Protein AF-A0A529HLK2-F1 (afdb_monomer_lite)

Foldseek 3Di:
DVQLVVLVVVCVVVVQDLVSLQSNLVVCVVVVVLVSSLVSLVSSCVSPVLPLSSLLSNLSSDQADDCDPSLVSLVVSLVVDDQLDPSVLSSLCSNLSNCVSVVVNVSNVVSPVSSVVSVVVVDPDD

Sequence (126 aa):
DEAIALFRESLSIRPKDAELLYGLGVALMEKGKLAEAADLARQAVAIAPAMAKAWLLLTQVKRQTERDAELAGMEAEHAKAPQDSLARMQLSFGLGKANDDLKDYGRAFDYFAEGNAIRRKGIDYD

pLDDT: mean 95.85, std 8.35, range [45.03, 98.88]

Radius of gyration: 15.04 Å; chains: 1; bounding box: 44×34×31 Å

Secondary structure (DSSP, 8-state):
-HHHHHHHHHHHH-TT-HHHHHHHHHHHHHTT-HHHHHHHHHHHHHH-TT-HHHHHHHHHHS---S--HHHHHHHHHHHHS-TTSHHHHHHHHHHHHHHHHTT-HHHHHHHHHHHHHHHHHTS---

Structure (mmCIF, N/CA/C/O backbone):
data_AF-A0A529HLK2-F1
#
_entry.id   AF-A0A529HLK2-F1
#
loop_
_atom_site.group_PDB
_atom_site.id
_atom_site.type_symbol
_atom_site.label_atom_id
_atom_site.label_alt_id
_atom_site.label_comp_id
_atom_site.label_asym_id
_atom_site.label_entity_id
_atom_site.label_seq_id
_atom_site.pdbx_PDB_ins_code
_atom_site.Cartn_x
_atom_site.Cartn_y
_atom_site.Cartn_z
_atom_site.occupancy
_atom_site.B_iso_or_equiv
_atom_site.auth_seq_id
_atom_site.auth_comp_id
_atom_site.auth_asym_id
_atom_site.auth_atom_id
_atom_site.pdbx_PDB_model_num
ATOM 1 N N . ASP A 1 1 ? -7.469 15.813 16.125 1.00 76.62 1 ASP A N 1
ATOM 2 C CA . ASP A 1 1 ? -6.656 16.063 14.921 1.00 76.62 1 ASP A CA 1
ATOM 3 C C . ASP A 1 1 ? -7.478 16.743 13.857 1.00 76.62 1 ASP A C 1
ATOM 5 O O . ASP A 1 1 ? -8.384 16.130 13.305 1.00 76.62 1 ASP A O 1
ATOM 9 N N . GLU A 1 2 ? -7.163 18.005 13.600 1.00 88.81 2 GLU A N 1
ATOM 10 C CA . GLU A 1 2 ? -7.828 18.852 12.607 1.00 88.81 2 GLU A CA 1
ATOM 11 C C . GLU A 1 2 ? -7.701 18.288 11.181 1.00 88.81 2 GLU A C 1
ATOM 13 O O . GLU A 1 2 ? -8.688 18.233 10.454 1.00 88.81 2 GLU A O 1
ATOM 18 N N . ALA A 1 3 ? -6.541 17.720 10.822 1.00 90.25 3 ALA A N 1
ATOM 19 C CA . ALA A 1 3 ? -6.324 17.082 9.520 1.00 90.25 3 ALA A CA 1
ATOM 20 C C . ALA A 1 3 ? -7.291 15.912 9.250 1.00 90.25 3 ALA A C 1
ATOM 22 O O . ALA A 1 3 ? -7.881 15.823 8.176 1.00 90.25 3 ALA A O 1
ATOM 23 N N . ILE A 1 4 ? -7.510 15.037 10.239 1.00 94.88 4 ILE A N 1
ATOM 24 C CA . ILE A 1 4 ? -8.449 13.907 10.120 1.00 94.88 4 ILE A CA 1
ATOM 25 C C . ILE A 1 4 ? -9.881 14.412 9.901 1.00 94.88 4 ILE A C 1
ATOM 27 O O . ILE A 1 4 ? -10.619 13.827 9.108 1.00 94.88 4 ILE A O 1
ATOM 31 N N . ALA A 1 5 ? -10.281 15.487 10.590 1.00 95.75 5 ALA A N 1
ATOM 32 C CA . ALA A 1 5 ? -11.605 16.081 10.424 1.00 95.75 5 ALA A CA 1
ATOM 33 C C . ALA A 1 5 ? -11.786 16.659 9.010 1.00 95.75 5 ALA A C 1
ATOM 35 O O . ALA A 1 5 ? -12.761 16.316 8.343 1.00 95.75 5 ALA A O 1
ATOM 36 N N . LEU A 1 6 ? -10.806 17.426 8.520 1.00 95.94 6 LEU A N 1
ATOM 37 C CA . LEU A 1 6 ? -10.818 18.009 7.174 1.00 95.94 6 LEU A CA 1
ATOM 38 C C . LEU A 1 6 ? -10.851 16.946 6.070 1.00 95.94 6 LEU A C 1
ATOM 40 O O . LEU A 1 6 ? -11.598 17.081 5.098 1.00 95.94 6 LEU A O 1
ATOM 44 N N . PHE A 1 7 ? -10.086 15.859 6.215 1.00 96.88 7 PHE A N 1
ATOM 45 C CA . PHE A 1 7 ? -10.141 14.754 5.259 1.00 96.88 7 PHE A CA 1
ATOM 46 C C . PHE A 1 7 ? -11.507 14.064 5.255 1.00 96.88 7 PHE A C 1
ATOM 48 O O . PHE A 1 7 ? -12.031 13.768 4.183 1.00 96.88 7 PHE A O 1
ATOM 55 N N . ARG A 1 8 ? -12.109 13.826 6.428 1.00 96.75 8 ARG A N 1
ATOM 56 C CA . ARG A 1 8 ? -13.446 13.218 6.533 1.00 96.75 8 ARG A CA 1
ATOM 57 C C . ARG A 1 8 ? -14.532 14.106 5.929 1.00 96.75 8 ARG A C 1
ATOM 59 O O . ARG A 1 8 ? -15.387 13.597 5.210 1.00 96.75 8 ARG A O 1
ATOM 66 N N . GLU A 1 9 ? -14.474 15.413 6.162 1.00 97.00 9 GLU A N 1
ATOM 67 C CA . GLU A 1 9 ? -15.374 16.379 5.523 1.00 97.00 9 GLU A CA 1
ATOM 68 C C . GLU A 1 9 ? -15.194 16.363 4.001 1.00 97.00 9 GLU A C 1
ATOM 70 O O . GLU A 1 9 ? -16.156 16.191 3.256 1.00 97.00 9 GLU A O 1
ATOM 75 N N . SER A 1 10 ? -13.952 16.420 3.526 1.00 96.25 10 SER A N 1
ATOM 76 C CA . SER A 1 10 ? -13.651 16.368 2.094 1.00 96.25 10 SER A CA 1
ATOM 77 C C . SER A 1 10 ? -14.137 15.068 1.440 1.00 96.25 10 SER A C 1
ATOM 79 O O . SER A 1 10 ? -14.662 15.096 0.326 1.00 96.25 10 SER A O 1
ATOM 81 N N . LEU A 1 11 ? -14.015 13.930 2.132 1.00 96.81 11 LEU A N 1
ATOM 82 C CA . LEU A 1 11 ? -14.519 12.630 1.677 1.00 96.81 11 LEU A CA 1
ATOM 83 C C . LEU A 1 11 ? -16.047 12.544 1.705 1.00 96.81 11 LEU A C 1
ATOM 85 O O . LEU A 1 11 ? -16.619 11.826 0.893 1.00 96.81 11 LEU A O 1
ATOM 89 N N . SER A 1 12 ? -16.726 13.295 2.576 1.00 96.69 12 SER A N 1
ATOM 90 C CA . SER A 1 12 ? -18.193 13.382 2.543 1.00 96.69 12 SER A CA 1
ATOM 91 C C . SER A 1 12 ? -18.701 14.023 1.245 1.00 96.69 12 SER A C 1
ATOM 93 O O . SER A 1 12 ? -19.772 13.672 0.756 1.00 96.69 12 SER A O 1
ATOM 95 N N . ILE A 1 13 ? -17.889 14.903 0.647 1.00 97.44 13 ILE A N 1
ATOM 96 C CA . ILE A 1 13 ? -18.162 15.556 -0.637 1.00 97.44 13 ILE A CA 1
ATOM 97 C C . ILE A 1 13 ? -17.663 14.684 -1.801 1.00 97.44 13 ILE A C 1
ATOM 99 O O . ILE A 1 13 ? -18.335 14.561 -2.825 1.00 97.44 13 ILE A O 1
ATOM 103 N N . ARG A 1 14 ? -16.481 14.066 -1.662 1.00 96.00 14 ARG A N 1
ATOM 104 C CA . ARG A 1 14 ? -15.829 13.248 -2.701 1.00 96.00 14 ARG A CA 1
ATOM 105 C C . ARG A 1 14 ? -15.443 11.865 -2.160 1.00 96.00 14 ARG A C 1
ATOM 107 O O . ARG A 1 14 ? -14.262 11.597 -1.949 1.00 96.00 14 ARG A O 1
ATOM 114 N N . PRO A 1 15 ? -16.411 10.949 -1.982 1.00 94.44 15 PRO A N 1
ATOM 115 C CA . PRO A 1 15 ? -16.194 9.687 -1.263 1.00 94.44 15 PRO A CA 1
ATOM 116 C C . PRO A 1 15 ? -15.294 8.682 -1.988 1.00 94.44 15 PRO A C 1
ATOM 118 O O . PRO A 1 15 ? -14.854 7.709 -1.388 1.00 94.44 15 PRO A O 1
ATOM 121 N N . LYS A 1 16 ? -15.026 8.894 -3.280 1.00 96.56 16 LYS A N 1
ATOM 122 C CA . LYS A 1 16 ? -14.183 8.022 -4.112 1.00 96.56 16 LYS A CA 1
ATOM 123 C C . LYS A 1 16 ? -12.904 8.716 -4.579 1.00 96.56 16 LYS A C 1
ATOM 125 O O . LYS A 1 16 ? -12.386 8.404 -5.645 1.00 96.56 16 LYS A O 1
ATOM 130 N N . ASP A 1 17 ? -12.419 9.688 -3.819 1.00 98.31 17 ASP A N 1
ATOM 131 C CA . ASP A 1 17 ? -11.134 10.312 -4.102 1.00 98.31 17 ASP A CA 1
ATOM 132 C C . ASP A 1 17 ? -10.002 9.516 -3.436 1.00 98.31 17 ASP A C 1
ATOM 134 O O . ASP A 1 17 ? -9.859 9.515 -2.213 1.00 98.31 17 ASP A O 1
ATOM 138 N N . ALA A 1 18 ? -9.195 8.836 -4.252 1.00 98.19 18 ALA A N 1
ATOM 139 C CA . ALA A 1 18 ? -8.091 8.008 -3.775 1.00 98.19 18 ALA A CA 1
ATOM 140 C C . ALA A 1 18 ? -7.001 8.810 -3.038 1.00 98.19 18 ALA A C 1
ATOM 142 O O . ALA A 1 18 ? -6.410 8.294 -2.090 1.00 98.19 18 ALA A O 1
ATOM 143 N N . GLU A 1 19 ? -6.760 10.071 -3.411 1.00 98.12 19 GLU A N 1
ATOM 144 C CA . GLU A 1 19 ? -5.795 10.948 -2.737 1.00 98.12 19 GLU A CA 1
ATOM 145 C C . GLU A 1 19 ? -6.284 11.359 -1.349 1.00 98.12 19 GLU A C 1
ATOM 147 O O . GLU A 1 19 ? -5.511 11.326 -0.390 1.00 98.12 19 GLU A O 1
ATOM 152 N N . LEU A 1 20 ? -7.575 11.668 -1.205 1.00 98.19 20 LEU A N 1
ATOM 153 C CA . LEU A 1 20 ? -8.160 11.943 0.110 1.00 98.19 20 LEU A CA 1
ATOM 154 C C . LEU A 1 20 ? -8.185 10.698 1.004 1.00 98.19 20 LEU A C 1
ATOM 156 O O . LEU A 1 20 ? -7.885 10.798 2.195 1.00 98.19 20 LEU A O 1
ATOM 160 N N . LEU A 1 21 ? -8.521 9.531 0.445 1.00 98.69 21 LEU A N 1
ATOM 161 C CA . LEU A 1 21 ? -8.494 8.257 1.170 1.00 98.69 21 LEU A CA 1
ATOM 162 C C . LEU A 1 21 ? -7.076 7.931 1.654 1.00 98.69 21 LEU A C 1
ATOM 164 O O . LEU A 1 21 ? -6.887 7.603 2.824 1.00 98.69 21 LEU A O 1
ATOM 168 N N . TYR A 1 22 ? -6.076 8.086 0.783 1.00 98.62 22 TYR A N 1
ATOM 169 C CA . TYR A 1 22 ? -4.666 7.936 1.137 1.00 98.62 22 TYR A CA 1
ATOM 170 C C . TYR A 1 22 ? -4.242 8.933 2.223 1.00 98.62 22 TYR A C 1
ATOM 172 O O . TYR A 1 22 ? -3.662 8.522 3.225 1.00 98.62 22 TYR A O 1
ATOM 180 N N . GLY A 1 23 ? -4.565 10.221 2.067 1.00 98.25 23 GLY A N 1
ATOM 181 C CA . GLY A 1 23 ? -4.217 11.264 3.036 1.00 98.25 23 GLY A CA 1
ATOM 182 C C . GLY A 1 23 ? -4.809 11.004 4.423 1.00 98.25 23 GLY A C 1
ATOM 183 O O . GLY A 1 23 ? -4.099 11.087 5.427 1.00 98.25 23 GLY A O 1
ATOM 184 N N . LEU A 1 24 ? -6.080 10.595 4.485 1.00 98.44 24 LEU A N 1
ATOM 185 C CA . LEU A 1 24 ? -6.710 10.178 5.736 1.00 98.44 24 LEU A CA 1
ATOM 186 C C . LEU A 1 24 ? -6.053 8.917 6.314 1.00 98.44 24 LEU A C 1
ATOM 188 O O . LEU A 1 24 ? -5.839 8.843 7.523 1.00 98.44 24 LEU A O 1
ATOM 192 N N . GLY A 1 25 ? -5.718 7.941 5.466 1.00 98.50 25 GLY A N 1
ATOM 193 C CA . GLY A 1 25 ? -5.026 6.719 5.868 1.00 98.50 25 GLY A CA 1
ATOM 194 C C . GLY A 1 25 ? -3.666 7.002 6.508 1.00 98.50 25 GLY A C 1
ATOM 195 O O . GLY A 1 25 ? -3.380 6.476 7.582 1.00 98.50 25 GLY A O 1
ATOM 196 N N . VAL A 1 26 ? -2.866 7.894 5.915 1.00 98.50 26 VAL A N 1
ATOM 197 C CA . VAL A 1 26 ? -1.591 8.359 6.489 1.00 98.50 26 VAL A CA 1
ATOM 198 C C . VAL A 1 26 ? -1.819 9.019 7.849 1.00 98.50 26 VAL A C 1
ATOM 200 O O . VAL A 1 26 ? -1.196 8.624 8.833 1.00 98.50 26 VAL A O 1
ATOM 203 N N . ALA A 1 27 ? -2.766 9.956 7.942 1.00 98.12 27 ALA A N 1
ATOM 204 C CA . ALA A 1 27 ? -3.058 10.642 9.201 1.00 98.12 27 ALA A CA 1
ATOM 205 C C . ALA A 1 27 ? -3.519 9.673 10.308 1.00 98.12 27 ALA A C 1
ATOM 207 O O . ALA A 1 27 ? -3.203 9.861 11.481 1.00 98.12 27 ALA A O 1
ATOM 208 N N . LEU A 1 28 ? -4.257 8.615 9.961 1.00 98.31 28 LEU A N 1
ATOM 209 C CA . LEU A 1 28 ? -4.685 7.585 10.912 1.00 98.31 28 LEU A CA 1
ATOM 210 C C . LEU A 1 28 ? -3.546 6.639 11.305 1.00 98.31 28 LEU A C 1
ATOM 212 O O . LEU A 1 28 ? -3.455 6.269 12.478 1.00 98.31 28 LEU A O 1
ATOM 216 N N . MET A 1 29 ? -2.654 6.298 10.372 1.00 98.25 29 MET A N 1
ATOM 217 C CA . MET A 1 29 ? -1.435 5.537 10.659 1.00 98.25 29 MET A CA 1
ATOM 218 C C . MET A 1 29 ? -0.575 6.256 11.702 1.00 98.25 29 MET A C 1
ATOM 220 O O . MET A 1 29 ? -0.181 5.644 12.693 1.00 98.25 29 MET A O 1
ATOM 224 N N . GLU A 1 30 ? -0.351 7.560 11.533 1.00 97.00 30 GLU A N 1
ATOM 225 C CA . GLU A 1 30 ? 0.415 8.388 12.477 1.00 97.00 30 GLU A CA 1
ATOM 226 C C . GLU A 1 30 ? -0.218 8.449 13.876 1.00 97.00 30 GLU A C 1
ATOM 228 O O . GLU A 1 30 ? 0.465 8.694 14.870 1.00 97.00 30 GLU A O 1
ATOM 233 N N . LYS A 1 31 ? -1.525 8.182 13.980 1.00 97.06 31 LYS A N 1
ATOM 234 C CA . LYS A 1 31 ? -2.262 8.091 15.250 1.00 97.06 31 LYS A CA 1
ATOM 235 C C . LYS A 1 31 ? -2.372 6.670 15.795 1.00 97.06 31 LYS A C 1
ATOM 237 O O . LYS A 1 31 ? -3.109 6.445 16.752 1.00 97.06 31 LYS A O 1
ATOM 242 N N . GLY A 1 32 ? -1.674 5.710 15.190 1.00 96.94 32 GLY A N 1
ATOM 243 C CA . GLY A 1 32 ? -1.701 4.300 15.580 1.00 96.94 32 GLY A CA 1
ATOM 244 C C . GLY A 1 32 ? -3.015 3.588 15.250 1.00 96.94 32 GLY A C 1
ATOM 245 O O . GLY A 1 32 ? -3.230 2.455 15.677 1.00 96.94 32 GLY A O 1
ATOM 246 N N . LYS A 1 33 ? -3.906 4.215 14.474 1.00 98.12 33 LYS A N 1
ATOM 247 C CA . LYS A 1 33 ? -5.204 3.657 14.072 1.00 98.12 33 LYS A CA 1
ATOM 248 C C . LYS A 1 33 ? -5.054 2.795 12.821 1.00 98.12 33 LYS A C 1
ATOM 250 O O . LYS A 1 33 ? -5.629 3.072 11.771 1.00 98.12 33 LYS A O 1
ATOM 255 N N . LEU A 1 34 ? -4.244 1.747 12.949 1.00 98.38 34 LEU A N 1
ATOM 256 C CA . LEU A 1 34 ? -3.763 0.947 11.821 1.00 98.38 34 LEU A CA 1
ATOM 257 C C . LEU A 1 34 ? -4.887 0.228 11.060 1.00 98.38 34 LEU A C 1
ATOM 259 O O . LEU A 1 34 ? -4.853 0.184 9.836 1.00 98.38 34 LEU A O 1
ATOM 263 N N . ALA A 1 35 ? -5.909 -0.276 11.759 1.00 98.25 35 ALA A N 1
ATOM 264 C CA . ALA A 1 35 ? -7.041 -0.950 11.118 1.00 98.25 35 ALA A CA 1
ATOM 265 C C . ALA A 1 35 ? -7.851 0.001 10.215 1.00 98.25 35 ALA A C 1
ATOM 267 O O . ALA A 1 35 ? -8.072 -0.310 9.048 1.00 98.25 35 ALA A O 1
ATOM 268 N N . GLU A 1 36 ? -8.210 1.193 10.717 1.00 98.19 36 GLU A N 1
ATOM 269 C CA . GLU A 1 36 ? -8.911 2.211 9.915 1.00 98.19 36 GLU A CA 1
ATOM 270 C C . GLU A 1 36 ? -8.048 2.661 8.719 1.00 98.19 36 GLU A C 1
ATOM 272 O O . GLU A 1 36 ? -8.552 2.841 7.611 1.00 98.19 36 GLU A O 1
ATOM 277 N N . ALA A 1 37 ? -6.734 2.814 8.921 1.00 98.62 37 ALA A N 1
ATOM 278 C CA . ALA A 1 37 ? -5.809 3.180 7.852 1.00 98.62 37 ALA A CA 1
ATOM 279 C C . ALA A 1 37 ? -5.710 2.098 6.761 1.00 98.62 37 ALA A C 1
ATOM 281 O O . ALA A 1 37 ? -5.672 2.430 5.575 1.00 98.62 37 ALA A O 1
ATOM 282 N N . ALA A 1 38 ? -5.715 0.815 7.140 1.00 98.50 38 ALA A N 1
ATOM 283 C CA . ALA A 1 38 ? -5.706 -0.304 6.200 1.00 98.50 38 ALA A CA 1
ATOM 284 C C . ALA A 1 38 ? -6.954 -0.301 5.309 1.00 98.50 38 ALA A C 1
ATOM 286 O O . ALA A 1 38 ? -6.844 -0.456 4.093 1.00 98.50 38 ALA A O 1
ATOM 287 N N . ASP A 1 39 ? -8.132 -0.060 5.888 1.00 98.56 39 ASP A N 1
ATOM 288 C CA . ASP A 1 39 ? -9.388 -0.014 5.134 1.00 98.56 39 ASP A CA 1
ATOM 289 C C . ASP A 1 39 ? -9.431 1.144 4.134 1.00 98.56 39 ASP A C 1
ATOM 291 O O . ASP A 1 39 ? -9.963 0.999 3.031 1.00 98.56 39 ASP A O 1
ATOM 295 N N . LEU A 1 40 ? -8.840 2.289 4.474 1.00 98.62 40 LEU A N 1
ATOM 296 C CA . LEU A 1 40 ? -8.724 3.419 3.551 1.00 98.62 40 LEU A CA 1
ATOM 297 C C . LEU A 1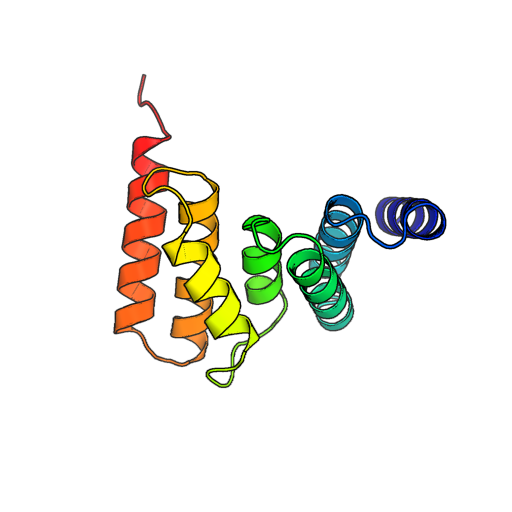 40 ? -7.698 3.162 2.450 1.00 98.62 40 LEU A C 1
ATOM 299 O O . LEU A 1 40 ? -7.961 3.479 1.291 1.00 98.62 40 LEU A O 1
ATOM 303 N N . ALA A 1 41 ? -6.561 2.547 2.783 1.00 98.69 41 ALA A N 1
ATOM 304 C CA . ALA A 1 41 ? -5.561 2.161 1.794 1.00 98.69 41 ALA A CA 1
ATOM 305 C C . ALA A 1 41 ? -6.140 1.155 0.784 1.00 98.69 41 ALA A C 1
ATOM 307 O O . ALA A 1 41 ? -5.956 1.335 -0.418 1.00 98.69 41 ALA A O 1
ATOM 308 N N . ARG A 1 42 ? -6.929 0.169 1.243 1.00 98.69 42 ARG A N 1
ATOM 309 C CA . ARG A 1 42 ? -7.679 -0.765 0.378 1.00 98.69 42 ARG A CA 1
ATOM 310 C C . ARG A 1 42 ? -8.634 -0.048 -0.568 1.00 98.69 42 ARG A C 1
ATOM 312 O O . ARG A 1 42 ? -8.673 -0.357 -1.756 1.00 98.69 42 ARG A O 1
ATOM 319 N N . GLN A 1 43 ? -9.398 0.915 -0.059 1.00 98.56 43 GLN A N 1
ATOM 320 C CA . GLN A 1 43 ? -10.304 1.704 -0.895 1.00 98.56 43 GLN A CA 1
ATOM 321 C C . GLN A 1 43 ? -9.532 2.524 -1.936 1.00 98.56 43 GLN A C 1
ATOM 323 O O . GLN A 1 43 ? -9.920 2.545 -3.103 1.00 98.56 43 GLN A O 1
ATOM 328 N N . ALA A 1 44 ? -8.416 3.144 -1.543 1.00 98.69 44 ALA A N 1
ATOM 329 C CA . ALA A 1 44 ? -7.574 3.917 -2.449 1.00 98.69 44 ALA A CA 1
ATOM 330 C C . ALA A 1 44 ? -7.012 3.050 -3.589 1.00 98.69 44 ALA A C 1
ATOM 332 O O . ALA A 1 44 ? -7.145 3.434 -4.750 1.00 98.69 44 ALA A O 1
ATOM 333 N N . VAL A 1 45 ? -6.467 1.861 -3.295 1.00 98.50 45 VAL A N 1
ATOM 334 C CA . VAL A 1 45 ? -5.939 0.958 -4.339 1.00 98.50 45 VAL A CA 1
ATOM 335 C C . VAL A 1 45 ? -7.039 0.330 -5.196 1.00 98.50 45 VAL A C 1
ATOM 337 O O . VAL A 1 45 ? -6.807 0.048 -6.367 1.00 98.50 45 VAL A O 1
ATOM 340 N N . ALA A 1 46 ? -8.253 0.157 -4.666 1.00 98.38 46 ALA A N 1
ATOM 341 C CA . ALA A 1 46 ? -9.396 -0.300 -5.456 1.00 98.38 46 ALA A CA 1
ATOM 342 C C . ALA A 1 46 ? -9.868 0.759 -6.470 1.00 98.38 46 ALA A C 1
ATOM 344 O O . ALA A 1 46 ? -10.319 0.412 -7.560 1.00 98.38 46 ALA A O 1
ATOM 345 N N . ILE A 1 47 ? -9.768 2.045 -6.122 1.00 98.44 47 ILE A N 1
ATOM 346 C CA . ILE A 1 47 ? -10.139 3.165 -7.001 1.00 98.44 47 ILE A CA 1
ATOM 347 C C . ILE A 1 47 ? -9.016 3.485 -7.993 1.00 98.44 47 ILE A C 1
ATOM 349 O O . ILE A 1 47 ? -9.281 3.721 -9.171 1.00 98.44 47 ILE A O 1
ATOM 353 N N . ALA A 1 48 ? -7.770 3.499 -7.522 1.00 98.31 48 ALA A N 1
ATOM 354 C CA . ALA A 1 48 ? -6.591 3.841 -8.305 1.00 98.31 48 ALA A CA 1
ATOM 355 C C . ALA A 1 48 ? -5.481 2.793 -8.096 1.00 98.31 48 ALA A C 1
ATOM 357 O O . ALA A 1 48 ? -4.539 3.039 -7.341 1.00 98.31 48 ALA A O 1
ATOM 358 N N . PRO A 1 49 ? -5.535 1.638 -8.789 1.00 98.31 49 PRO A N 1
ATOM 359 C CA . PRO A 1 49 ? -4.541 0.571 -8.628 1.00 98.31 49 PRO A CA 1
ATOM 360 C C . PRO A 1 49 ? -3.100 1.027 -8.887 1.00 98.31 49 PRO A C 1
ATOM 362 O O . PRO A 1 49 ? -2.188 0.617 -8.177 1.00 98.31 49 PRO A O 1
ATOM 365 N N . ALA A 1 50 ? -2.896 1.955 -9.826 1.00 97.62 50 ALA A N 1
ATOM 366 C CA . ALA A 1 50 ? -1.578 2.503 -10.154 1.00 97.62 50 ALA A CA 1
ATOM 367 C C . ALA A 1 50 ? -0.995 3.442 -9.070 1.00 97.62 50 ALA A C 1
ATOM 369 O O . ALA A 1 50 ? 0.137 3.917 -9.194 1.00 97.62 50 ALA A O 1
ATOM 370 N N . MET A 1 51 ? -1.745 3.743 -8.004 1.00 98.44 51 MET A N 1
ATOM 371 C CA . MET A 1 51 ? -1.324 4.621 -6.911 1.00 98.44 51 MET A CA 1
ATOM 372 C C . MET A 1 51 ? -0.372 3.892 -5.952 1.00 98.44 51 MET A C 1
ATOM 374 O O . MET A 1 51 ? -0.726 3.526 -4.834 1.00 98.44 51 MET A O 1
ATOM 378 N N . ALA A 1 52 ? 0.875 3.707 -6.383 1.00 98.56 52 ALA A N 1
ATOM 379 C CA . ALA A 1 52 ? 1.910 2.952 -5.673 1.00 98.56 52 ALA A CA 1
ATOM 380 C C . ALA A 1 52 ? 2.078 3.315 -4.182 1.00 98.56 52 ALA A C 1
ATOM 382 O O . ALA A 1 52 ? 2.250 2.432 -3.341 1.00 98.56 52 ALA A O 1
ATOM 383 N N . LYS A 1 53 ? 1.964 4.598 -3.820 1.00 98.62 53 LYS A N 1
ATOM 384 C CA . LYS A 1 53 ? 2.027 5.048 -2.418 1.00 98.62 53 LYS A CA 1
ATOM 385 C C . LYS A 1 53 ? 0.908 4.483 -1.531 1.00 98.62 53 LYS A C 1
ATOM 387 O O . LYS A 1 53 ? 1.138 4.286 -0.342 1.00 98.62 53 LYS A O 1
ATOM 392 N N . ALA A 1 54 ? -0.267 4.180 -2.085 1.00 98.69 54 ALA A N 1
ATOM 393 C CA . ALA A 1 54 ? -1.364 3.561 -1.341 1.00 98.69 54 ALA A CA 1
ATOM 394 C C . ALA A 1 54 ? -1.100 2.071 -1.065 1.00 98.69 54 ALA A C 1
ATOM 396 O O . ALA A 1 54 ? -1.368 1.603 0.039 1.00 98.69 54 ALA A O 1
ATOM 397 N N . TRP A 1 55 ? -0.488 1.351 -2.012 1.00 98.69 55 TRP A N 1
ATOM 398 C CA . TRP A 1 55 ? 0.010 -0.008 -1.770 1.00 98.69 55 TRP A CA 1
ATOM 399 C C . TRP A 1 55 ? 1.097 -0.026 -0.695 1.00 98.69 55 TRP A C 1
ATOM 401 O O . TRP A 1 55 ? 1.028 -0.819 0.242 1.00 98.69 55 TRP A O 1
ATOM 411 N N . LEU A 1 56 ? 2.066 0.890 -0.780 1.00 98.62 56 LEU A N 1
ATOM 412 C CA . LEU A 1 56 ? 3.106 1.019 0.239 1.00 98.62 56 LEU A CA 1
ATOM 413 C C . LEU A 1 56 ? 2.498 1.299 1.623 1.00 98.62 56 LEU A C 1
ATOM 415 O O . LEU A 1 56 ? 2.837 0.600 2.578 1.00 98.62 56 LEU A O 1
ATOM 419 N N . LEU A 1 57 ? 1.557 2.245 1.723 1.00 98.69 57 LEU A N 1
ATOM 420 C CA . LEU A 1 57 ? 0.819 2.513 2.960 1.00 98.69 57 LEU A CA 1
ATOM 421 C C . LEU A 1 57 ? 0.124 1.254 3.489 1.00 98.69 57 LEU A C 1
ATOM 423 O O . LEU A 1 57 ? 0.266 0.957 4.671 1.00 98.69 57 LEU A O 1
ATOM 427 N N . LEU A 1 58 ? -0.573 0.490 2.637 1.00 98.38 58 LEU A N 1
ATOM 428 C CA . LEU A 1 58 ? -1.254 -0.745 3.041 1.00 98.38 58 LEU A CA 1
ATOM 429 C C . LEU A 1 58 ? -0.282 -1.715 3.720 1.00 98.38 58 LEU A C 1
ATOM 431 O O . LEU A 1 58 ? -0.583 -2.241 4.791 1.00 98.38 58 LEU A O 1
ATOM 435 N N . THR A 1 59 ? 0.915 -1.889 3.155 1.00 98.31 59 THR A N 1
ATOM 436 C CA . THR A 1 59 ? 1.942 -2.724 3.787 1.00 98.31 59 THR A CA 1
ATOM 437 C C . THR A 1 59 ? 2.451 -2.123 5.095 1.00 98.31 59 THR A C 1
ATOM 439 O O . THR A 1 59 ? 2.741 -2.869 6.013 1.00 98.31 59 THR A O 1
ATOM 442 N N . GLN A 1 60 ? 2.524 -0.803 5.266 1.00 98.25 60 GLN A N 1
ATOM 443 C CA . GLN A 1 60 ? 2.944 -0.188 6.538 1.00 98.25 60 GLN A CA 1
ATOM 444 C C . GLN A 1 60 ? 1.922 -0.382 7.669 1.00 98.25 60 GLN A C 1
ATOM 446 O O . GLN A 1 60 ? 2.312 -0.536 8.826 1.00 98.25 60 GLN A O 1
ATOM 451 N N . VAL A 1 61 ? 0.627 -0.412 7.344 1.00 98.38 61 VAL A N 1
ATOM 452 C CA . VAL A 1 61 ? -0.469 -0.460 8.332 1.00 98.38 61 VAL A CA 1
ATOM 453 C C . VAL A 1 61 ? -1.034 -1.861 8.572 1.00 98.38 61 VAL A C 1
ATOM 455 O O . VAL A 1 61 ? -1.752 -2.076 9.547 1.00 98.38 61 VAL A O 1
ATOM 458 N N . LYS A 1 62 ? -0.701 -2.833 7.719 1.00 97.50 62 LYS A N 1
ATOM 459 C CA . LYS A 1 62 ? -1.121 -4.235 7.827 1.00 97.50 62 LYS A CA 1
ATOM 460 C C . LYS A 1 62 ? 0.107 -5.149 7.800 1.00 97.50 62 LYS A C 1
ATOM 462 O O . LYS A 1 62 ? 1.043 -4.944 7.032 1.00 97.50 62 LYS A O 1
ATOM 467 N N . ARG A 1 63 ? 0.098 -6.198 8.626 1.00 97.75 63 ARG A N 1
ATOM 468 C CA . ARG A 1 63 ? 1.060 -7.305 8.517 1.00 97.75 63 ARG A CA 1
ATOM 469 C C . ARG A 1 63 ? 0.569 -8.308 7.479 1.00 97.75 63 ARG A C 1
ATOM 471 O O . ARG A 1 63 ? -0.582 -8.739 7.551 1.00 97.75 63 ARG A O 1
ATOM 478 N N . GLN A 1 64 ? 1.439 -8.710 6.561 1.00 98.31 64 GLN A N 1
ATOM 479 C CA . GLN A 1 64 ? 1.115 -9.778 5.623 1.00 98.31 64 GLN A CA 1
ATOM 480 C C . GLN A 1 64 ? 1.233 -11.145 6.316 1.00 98.31 64 GLN A C 1
ATOM 482 O O . GLN A 1 64 ? 2.247 -11.446 6.936 1.00 98.31 64 GLN A O 1
ATOM 487 N N . THR A 1 65 ? 0.193 -11.975 6.253 1.00 97.75 65 THR A N 1
ATOM 488 C CA . THR A 1 65 ? 0.180 -13.297 6.917 1.00 97.75 65 THR A CA 1
ATOM 489 C C . THR A 1 65 ? 0.058 -14.461 5.944 1.00 97.75 65 THR A C 1
ATOM 491 O O . THR A 1 65 ? 0.392 -15.588 6.292 1.00 97.75 65 THR A O 1
ATOM 494 N N . GLU A 1 66 ? -0.396 -14.191 4.724 1.00 97.19 66 GLU A N 1
ATOM 495 C CA . GLU A 1 66 ? -0.551 -15.170 3.651 1.00 97.19 66 GLU A CA 1
ATOM 496 C C . GLU A 1 66 ? -0.327 -14.515 2.284 1.00 97.19 66 GLU A C 1
ATOM 498 O O . GLU A 1 66 ? -0.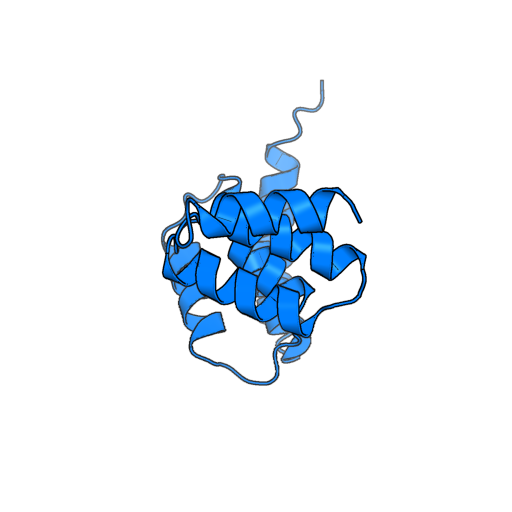183 -13.299 2.192 1.00 97.19 66 GLU A O 1
ATOM 503 N N . ARG A 1 67 ? -0.283 -15.293 1.201 1.00 97.31 67 ARG A N 1
ATOM 504 C CA . ARG A 1 67 ? -0.257 -14.739 -0.160 1.00 97.31 67 ARG A CA 1
ATOM 505 C C . ARG A 1 67 ? -1.689 -14.499 -0.644 1.00 97.31 67 ARG A C 1
ATOM 507 O O . ARG A 1 67 ? -2.281 -15.372 -1.269 1.00 97.31 67 ARG A O 1
ATOM 514 N N . ASP A 1 68 ? -2.239 -13.337 -0.306 1.00 97.56 68 ASP A N 1
ATOM 515 C CA . ASP A 1 68 ? -3.614 -12.943 -0.625 1.00 97.56 68 ASP A CA 1
ATOM 516 C C . ASP A 1 68 ? -3.727 -12.157 -1.948 1.00 97.56 68 ASP A C 1
ATOM 518 O O . ASP A 1 68 ? -2.747 -11.885 -2.648 1.00 97.56 68 ASP A O 1
ATOM 522 N N . ALA A 1 69 ? -4.962 -11.787 -2.299 1.00 97.44 69 ALA A N 1
ATOM 523 C CA . ALA A 1 69 ? -5.256 -10.999 -3.493 1.00 97.44 69 ALA A CA 1
ATOM 524 C C . ALA A 1 69 ? -4.664 -9.577 -3.441 1.00 97.44 69 ALA A C 1
ATOM 526 O O . ALA A 1 69 ? -4.389 -9.001 -4.492 1.00 97.44 69 ALA A O 1
ATOM 527 N N . GLU A 1 70 ? -4.449 -9.014 -2.247 1.00 97.88 70 GLU A N 1
ATOM 528 C CA . GLU A 1 70 ? -3.817 -7.699 -2.085 1.00 97.88 70 GLU A CA 1
ATOM 529 C C . GLU A 1 70 ? -2.344 -7.765 -2.500 1.00 97.88 70 GLU A C 1
ATOM 531 O O . GLU A 1 70 ? -1.888 -6.933 -3.285 1.00 97.88 70 GLU A O 1
ATOM 536 N N . LEU A 1 71 ? -1.617 -8.796 -2.053 1.00 98.50 71 LEU A N 1
ATOM 537 C CA . LEU A 1 71 ? -0.238 -9.024 -2.479 1.00 98.50 71 LEU A CA 1
ATOM 538 C C . LEU A 1 71 ? -0.151 -9.267 -3.990 1.00 98.50 71 LEU A C 1
ATOM 540 O O . LEU A 1 71 ? 0.668 -8.639 -4.658 1.00 98.50 71 LEU A O 1
ATOM 544 N N . ALA A 1 72 ? -1.020 -10.120 -4.540 1.00 98.56 72 ALA A N 1
ATOM 545 C CA . ALA A 1 72 ? -1.057 -10.380 -5.980 1.00 98.56 72 ALA A CA 1
ATOM 546 C C . ALA A 1 72 ? -1.369 -9.109 -6.798 1.00 98.56 72 ALA A C 1
ATOM 548 O O . ALA A 1 72 ? -0.786 -8.889 -7.860 1.00 98.56 72 ALA A O 1
ATOM 549 N N . GLY A 1 73 ? -2.255 -8.244 -6.294 1.00 98.56 73 GLY A N 1
ATOM 550 C CA . GLY A 1 73 ? -2.555 -6.945 -6.898 1.00 98.56 73 GLY A CA 1
ATOM 551 C C . GLY A 1 73 ? -1.340 -6.018 -6.912 1.00 98.56 73 GLY A C 1
ATOM 552 O O . GLY A 1 73 ? -1.006 -5.456 -7.954 1.00 98.56 73 GLY A O 1
ATOM 553 N N . MET A 1 74 ? -0.626 -5.918 -5.790 1.00 98.69 74 MET A N 1
ATOM 554 C CA . MET A 1 74 ? 0.601 -5.124 -5.695 1.00 98.69 74 MET A CA 1
ATOM 555 C C . MET A 1 74 ? 1.708 -5.646 -6.633 1.00 98.69 74 MET A C 1
ATOM 557 O O . MET A 1 74 ? 2.381 -4.849 -7.286 1.00 98.69 74 MET A O 1
ATOM 561 N N . GLU A 1 75 ? 1.869 -6.969 -6.755 1.00 98.75 75 GLU A N 1
ATOM 562 C CA . GLU A 1 75 ? 2.787 -7.603 -7.719 1.00 98.75 75 GLU A CA 1
ATOM 563 C C . GLU A 1 75 ? 2.412 -7.270 -9.172 1.00 98.75 75 GLU A C 1
ATOM 565 O O . GLU A 1 75 ? 3.283 -6.960 -9.989 1.00 98.75 75 GLU A O 1
ATOM 570 N N . ALA A 1 76 ? 1.118 -7.280 -9.499 1.00 98.69 76 ALA A N 1
ATOM 571 C CA . ALA A 1 76 ? 0.635 -6.944 -10.835 1.00 98.69 76 ALA A CA 1
ATOM 572 C C . ALA A 1 76 ? 0.884 -5.471 -11.197 1.00 98.69 76 ALA A C 1
ATOM 574 O O . ALA A 1 76 ? 1.257 -5.173 -12.332 1.00 98.69 76 ALA A O 1
ATOM 575 N N . GLU A 1 77 ? 0.698 -4.545 -10.256 1.00 98.69 77 GLU A N 1
ATOM 576 C CA . GLU A 1 77 ? 0.986 -3.122 -10.476 1.00 98.69 77 GLU A CA 1
ATOM 577 C C . GLU A 1 77 ? 2.493 -2.856 -10.569 1.00 98.69 77 GLU A C 1
ATOM 579 O O . GLU A 1 77 ? 2.935 -2.075 -11.415 1.00 98.69 77 GLU A O 1
ATOM 584 N N . HIS A 1 78 ? 3.308 -3.569 -9.786 1.00 98.75 78 HIS A N 1
ATOM 585 C CA . HIS A 1 78 ? 4.770 -3.510 -9.887 1.00 98.75 78 HIS A CA 1
ATOM 586 C C . HIS A 1 78 ? 5.267 -3.935 -11.268 1.00 98.75 78 HIS A C 1
ATOM 588 O O . HIS A 1 78 ? 6.078 -3.229 -11.872 1.00 98.75 78 HIS A O 1
ATOM 594 N N . ALA A 1 79 ? 4.719 -5.027 -11.809 1.00 98.44 79 ALA A N 1
ATOM 595 C CA . ALA A 1 79 ? 5.069 -5.532 -13.133 1.00 98.44 79 ALA A CA 1
ATOM 596 C C . ALA A 1 79 ? 4.762 -4.534 -14.267 1.00 98.44 7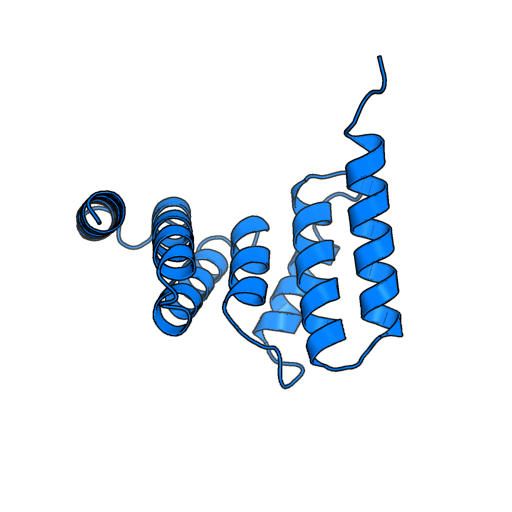9 ALA A C 1
ATOM 598 O O . ALA A 1 79 ? 5.477 -4.517 -15.269 1.00 98.44 79 ALA A O 1
ATOM 599 N N . LYS A 1 80 ? 3.730 -3.693 -14.109 1.00 98.25 80 LYS A N 1
ATOM 600 C CA . LYS A 1 80 ? 3.341 -2.652 -15.080 1.00 98.25 80 LYS A CA 1
ATOM 601 C C . LYS A 1 80 ? 4.143 -1.358 -14.925 1.00 98.25 80 LYS A C 1
ATOM 603 O O . LYS A 1 80 ? 4.264 -0.601 -15.887 1.00 98.25 80 LYS A O 1
ATOM 608 N N . ALA A 1 81 ? 4.644 -1.070 -13.724 1.00 97.88 81 ALA A N 1
ATOM 609 C CA . ALA A 1 81 ? 5.328 0.183 -13.431 1.00 97.88 81 ALA A CA 1
ATOM 610 C C . ALA A 1 81 ? 6.669 0.291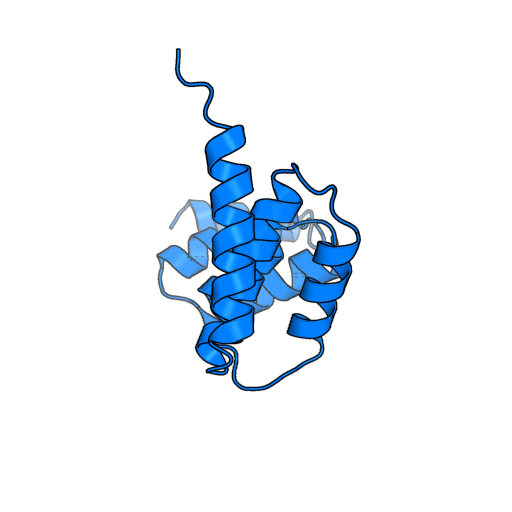 -14.191 1.00 97.88 81 ALA A C 1
ATOM 612 O O . ALA A 1 81 ? 7.444 -0.673 -14.197 1.00 97.88 81 ALA A O 1
ATOM 613 N N . PRO A 1 82 ? 6.998 1.458 -14.789 1.00 97.31 82 PRO A N 1
ATOM 614 C CA . PRO A 1 82 ? 8.287 1.668 -15.446 1.00 97.31 82 PRO A CA 1
ATOM 615 C C . PRO A 1 82 ? 9.460 1.468 -14.479 1.00 97.31 82 PRO A C 1
ATOM 617 O O . PRO A 1 82 ? 9.414 1.960 -13.352 1.00 97.31 82 PRO A O 1
ATOM 620 N N . GLN A 1 83 ? 10.514 0.788 -14.936 1.00 92.88 83 GLN A N 1
ATOM 621 C CA . GLN A 1 83 ? 11.614 0.285 -14.097 1.00 92.88 83 GLN A CA 1
ATOM 622 C C . GLN A 1 83 ? 12.306 1.355 -13.236 1.00 92.88 83 GLN A C 1
ATOM 624 O O . GLN A 1 83 ? 12.595 1.104 -12.075 1.00 92.88 83 GLN A O 1
ATOM 629 N N . ASP A 1 84 ? 12.519 2.562 -13.761 1.00 93.00 84 ASP A N 1
ATOM 630 C CA . ASP A 1 84 ? 13.194 3.650 -13.036 1.00 93.00 84 ASP A CA 1
ATOM 631 C C . ASP A 1 84 ? 12.206 4.695 -12.470 1.00 93.00 84 ASP A C 1
ATOM 633 O O . ASP A 1 84 ? 12.556 5.852 -12.255 1.00 93.00 84 ASP A O 1
ATOM 637 N N . SER A 1 85 ? 10.941 4.317 -12.246 1.00 96.12 85 SER A N 1
ATOM 638 C CA . SER A 1 85 ? 9.913 5.238 -11.740 1.00 96.12 85 SER A CA 1
ATOM 639 C C . SER A 1 85 ? 9.786 5.247 -10.216 1.00 96.12 85 SER A C 1
ATOM 641 O O . SER A 1 85 ? 10.010 4.245 -9.533 1.00 96.12 85 SER A O 1
ATOM 643 N N . LEU A 1 86 ? 9.294 6.372 -9.681 1.00 96.25 86 LEU A N 1
ATOM 644 C CA . LEU A 1 86 ? 8.898 6.483 -8.274 1.00 96.25 86 LEU A CA 1
ATOM 645 C C . LEU A 1 86 ? 7.860 5.416 -7.889 1.00 96.25 86 LEU A C 1
ATOM 647 O O . LEU A 1 86 ? 7.928 4.856 -6.796 1.00 96.25 86 LEU A O 1
ATOM 651 N N . ALA A 1 87 ? 6.924 5.114 -8.793 1.00 97.81 87 ALA A N 1
ATOM 652 C CA . ALA A 1 87 ? 5.907 4.095 -8.567 1.00 97.81 87 ALA A CA 1
ATOM 653 C C . ALA A 1 87 ? 6.531 2.704 -8.390 1.00 97.81 87 ALA A C 1
ATOM 655 O O . ALA A 1 87 ? 6.211 2.012 -7.425 1.00 97.81 87 ALA A O 1
ATOM 656 N N . ARG A 1 88 ? 7.474 2.328 -9.267 1.00 98.38 88 ARG A N 1
ATOM 657 C CA . ARG A 1 88 ? 8.228 1.074 -9.148 1.00 98.38 88 ARG A CA 1
ATOM 658 C C . ARG A 1 88 ? 8.957 1.012 -7.814 1.00 98.38 88 ARG A C 1
ATOM 660 O O . ARG A 1 88 ? 8.745 0.064 -7.077 1.00 98.38 88 ARG A O 1
ATOM 667 N N . MET A 1 89 ? 9.698 2.062 -7.454 1.00 98.44 89 MET A N 1
ATOM 668 C CA . MET A 1 89 ? 10.411 2.146 -6.175 1.00 98.44 89 MET A CA 1
ATOM 669 C C . MET A 1 89 ? 9.488 1.923 -4.964 1.00 98.44 89 MET A C 1
ATOM 671 O O . MET A 1 89 ? 9.806 1.137 -4.072 1.00 98.44 89 MET A O 1
ATOM 675 N N . GLN A 1 90 ? 8.342 2.610 -4.920 1.00 98.56 90 GLN A N 1
ATOM 676 C CA . GLN A 1 90 ? 7.367 2.486 -3.831 1.00 98.56 90 GLN A CA 1
ATOM 677 C C . GLN A 1 90 ? 6.779 1.073 -3.746 1.00 98.56 90 GLN A C 1
ATOM 679 O O . GLN A 1 90 ? 6.680 0.517 -2.650 1.00 98.56 90 GLN A O 1
ATOM 684 N N . LEU A 1 91 ? 6.435 0.479 -4.891 1.00 98.81 91 LEU A N 1
ATOM 685 C CA . LEU A 1 91 ? 5.921 -0.888 -4.969 1.00 98.81 91 LEU A CA 1
ATOM 686 C C . LEU A 1 91 ? 6.982 -1.910 -4.553 1.00 98.81 91 LEU A C 1
ATOM 688 O O . LEU A 1 91 ? 6.654 -2.836 -3.820 1.00 98.81 91 LEU A O 1
ATOM 692 N N . SER A 1 92 ? 8.249 -1.721 -4.931 1.00 98.81 92 SER A N 1
ATOM 693 C CA . SER A 1 92 ? 9.356 -2.575 -4.488 1.00 98.81 92 SER A CA 1
ATOM 694 C C . SER A 1 92 ? 9.519 -2.526 -2.968 1.00 98.81 92 SER A C 1
ATOM 696 O O . SER A 1 92 ? 9.655 -3.564 -2.332 1.00 98.81 92 SER A O 1
ATOM 698 N N . PHE A 1 93 ? 9.429 -1.354 -2.333 1.00 98.81 93 PHE A N 1
ATOM 699 C CA . PHE A 1 93 ? 9.474 -1.293 -0.866 1.00 98.81 93 PHE A CA 1
ATOM 700 C C . PHE A 1 93 ? 8.280 -1.990 -0.204 1.00 98.81 93 PHE A C 1
ATOM 702 O O . PHE A 1 93 ? 8.469 -2.709 0.779 1.00 98.81 93 PHE A O 1
ATOM 709 N N . GLY A 1 94 ? 7.073 -1.828 -0.755 1.00 98.69 94 GLY A N 1
ATOM 710 C CA . GLY A 1 94 ? 5.885 -2.526 -0.262 1.00 98.69 94 GLY A CA 1
ATOM 711 C C . GLY A 1 94 ? 6.016 -4.045 -0.399 1.00 98.69 94 GLY A C 1
ATOM 712 O O . GLY A 1 94 ? 5.829 -4.781 0.570 1.00 98.69 94 GLY A O 1
ATOM 713 N N . LEU A 1 95 ? 6.420 -4.524 -1.577 1.00 98.88 95 LEU A N 1
ATOM 714 C CA . LEU A 1 95 ? 6.640 -5.943 -1.855 1.00 98.88 95 LEU A CA 1
ATOM 715 C C . LEU A 1 95 ? 7.760 -6.531 -1.001 1.00 98.88 95 LEU A C 1
ATOM 717 O O . LEU A 1 95 ? 7.601 -7.634 -0.482 1.00 98.88 95 LEU A O 1
ATOM 721 N N . GLY A 1 96 ? 8.851 -5.793 -0.795 1.00 98.81 96 GLY A N 1
ATOM 722 C CA . GLY A 1 96 ? 9.927 -6.184 0.110 1.00 98.81 96 GLY A CA 1
ATOM 723 C C . GLY A 1 96 ? 9.401 -6.440 1.521 1.00 98.81 96 GLY A C 1
ATOM 724 O O . GLY A 1 96 ? 9.596 -7.522 2.070 1.00 98.81 96 GLY A O 1
ATOM 725 N N . LYS A 1 97 ? 8.637 -5.486 2.069 1.00 98.75 97 LYS A N 1
ATOM 726 C CA . LYS A 1 97 ? 8.048 -5.590 3.412 1.00 98.75 97 LYS A CA 1
ATOM 727 C C . LYS A 1 97 ? 7.014 -6.715 3.522 1.00 98.75 97 LYS A C 1
ATOM 729 O O . LYS A 1 97 ? 7.000 -7.437 4.513 1.00 98.75 97 LYS A O 1
ATOM 734 N N . ALA A 1 98 ? 6.171 -6.898 2.507 1.00 98.69 98 ALA A N 1
ATOM 735 C CA . ALA A 1 98 ? 5.176 -7.969 2.494 1.00 98.69 98 ALA A CA 1
ATOM 736 C C . ALA A 1 98 ? 5.815 -9.367 2.420 1.00 98.69 98 ALA A C 1
ATOM 738 O O . ALA A 1 98 ? 5.362 -10.281 3.103 1.00 98.69 98 ALA A O 1
ATOM 739 N N . ASN A 1 99 ? 6.878 -9.544 1.627 1.00 98.75 99 ASN A N 1
ATOM 740 C CA . ASN A 1 99 ? 7.603 -10.817 1.567 1.00 98.75 99 ASN A CA 1
ATOM 741 C C . ASN A 1 99 ? 8.424 -11.065 2.848 1.00 98.75 99 ASN A C 1
ATOM 743 O O . ASN A 1 99 ? 8.510 -12.209 3.287 1.00 98.75 99 ASN A O 1
ATOM 747 N N . ASP A 1 100 ? 8.948 -10.018 3.494 1.00 98.69 100 ASP A N 1
ATOM 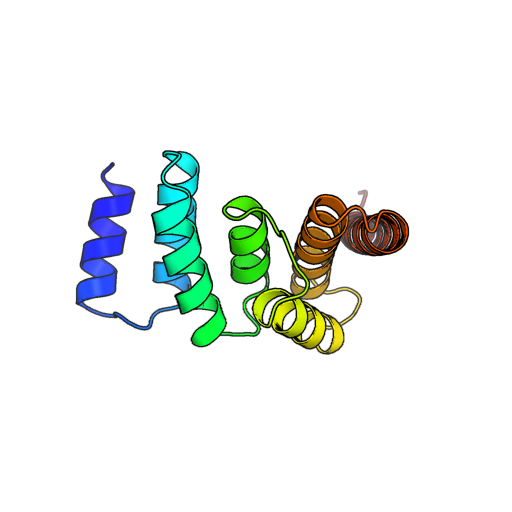748 C CA . ASP A 1 100 ? 9.615 -10.127 4.801 1.00 98.69 100 ASP A CA 1
ATOM 749 C C . ASP A 1 100 ? 8.653 -10.600 5.904 1.00 98.69 100 ASP A C 1
ATOM 751 O O . ASP A 1 100 ? 8.954 -11.549 6.630 1.00 98.69 100 ASP A O 1
ATOM 755 N N . ASP A 1 101 ? 7.445 -10.025 5.961 1.00 98.56 101 ASP A N 1
ATOM 756 C CA . ASP A 1 101 ? 6.372 -10.462 6.866 1.00 98.56 101 ASP A CA 1
ATOM 757 C C . ASP A 1 101 ? 6.020 -11.956 6.664 1.00 98.56 101 ASP A C 1
ATOM 759 O O . ASP A 1 101 ? 5.762 -12.678 7.634 1.00 98.56 101 ASP A O 1
ATOM 763 N N . LEU A 1 102 ? 6.069 -12.433 5.412 1.00 98.56 102 LEU A N 1
ATOM 764 C CA . LEU A 1 102 ? 5.869 -13.837 5.022 1.00 98.56 102 LEU A CA 1
ATOM 765 C C . LEU A 1 102 ? 7.100 -14.733 5.233 1.00 98.56 102 LEU A C 1
ATOM 767 O O . LEU A 1 102 ? 7.022 -15.938 4.987 1.00 98.56 102 LEU A O 1
ATOM 771 N N . LYS A 1 103 ? 8.224 -14.172 5.695 1.00 98.31 103 LYS A N 1
ATOM 772 C CA . LYS A 1 103 ? 9.527 -14.845 5.837 1.00 98.31 103 LYS A CA 1
ATOM 773 C C . LYS A 1 103 ? 10.108 -15.370 4.519 1.00 98.31 103 LYS A C 1
ATOM 775 O O . LYS A 1 103 ? 10.982 -16.237 4.521 1.00 98.31 103 LYS A O 1
ATOM 780 N N . ASP A 1 104 ? 9.654 -14.831 3.391 1.00 98.31 104 ASP A N 1
ATOM 781 C CA . ASP A 1 104 ? 10.226 -15.066 2.066 1.00 98.31 104 ASP A CA 1
ATOM 782 C C . ASP A 1 104 ? 11.388 -14.087 1.842 1.00 98.31 104 ASP A C 1
ATOM 784 O O . ASP A 1 104 ? 11.314 -13.121 1.079 1.00 98.31 104 ASP A O 1
ATOM 788 N N . TYR A 1 105 ? 12.467 -14.308 2.596 1.00 98.19 105 TYR A N 1
ATOM 789 C CA . TYR A 1 105 ? 13.585 -13.368 2.685 1.00 98.19 105 TYR A CA 1
ATOM 790 C C . TYR A 1 105 ? 14.326 -13.171 1.359 1.00 98.19 105 TYR A C 1
ATOM 792 O O . TYR A 1 105 ? 14.883 -12.100 1.134 1.00 98.19 105 TYR A O 1
ATOM 800 N N . GLY A 1 106 ? 14.313 -14.176 0.476 1.00 98.44 106 GLY A N 1
ATOM 801 C CA . GLY A 1 106 ? 14.903 -14.066 -0.858 1.00 98.44 106 GLY A CA 1
ATOM 802 C C . GLY A 1 106 ? 14.187 -13.001 -1.683 1.00 98.44 106 GLY A C 1
ATOM 803 O O . GLY A 1 106 ? 14.797 -12.010 -2.080 1.00 98.44 106 GLY A O 1
ATOM 804 N N . ARG A 1 107 ? 12.862 -13.135 -1.836 1.00 98.31 107 ARG A N 1
ATOM 805 C CA . ARG A 1 107 ? 12.064 -12.130 -2.551 1.00 98.31 107 ARG A CA 1
ATOM 806 C C . ARG A 1 107 ? 12.099 -10.775 -1.858 1.00 98.31 107 ARG A C 1
ATOM 808 O O . ARG A 1 107 ? 12.162 -9.751 -2.533 1.00 98.31 107 ARG A O 1
ATOM 815 N N . ALA A 1 108 ? 12.065 -10.758 -0.524 1.00 98.69 108 ALA A N 1
ATOM 816 C CA . ALA A 1 108 ? 12.158 -9.518 0.237 1.00 98.69 108 ALA A CA 1
ATOM 817 C C . ALA A 1 108 ? 13.447 -8.751 -0.099 1.00 98.69 108 ALA A C 1
ATOM 819 O O . ALA A 1 108 ? 13.395 -7.560 -0.413 1.00 98.69 108 ALA A O 1
ATOM 820 N N . PHE A 1 109 ? 14.589 -9.447 -0.094 1.00 98.69 109 PHE A N 1
ATOM 821 C CA . PHE A 1 109 ? 15.886 -8.874 -0.437 1.00 98.69 109 PHE A CA 1
ATOM 822 C C . PHE A 1 109 ? 15.912 -8.321 -1.864 1.00 98.69 109 PHE A C 1
ATOM 824 O O . PHE A 1 109 ? 16.325 -7.177 -2.052 1.00 98.69 109 PHE A O 1
ATOM 831 N N . ASP A 1 110 ? 15.427 -9.084 -2.845 1.00 98.62 110 ASP A N 1
ATOM 832 C CA . ASP A 1 110 ? 15.421 -8.665 -4.251 1.00 98.62 110 ASP A CA 1
ATOM 833 C C . ASP A 1 110 ? 14.622 -7.370 -4.454 1.00 98.62 110 ASP A C 1
ATOM 835 O O . ASP A 1 110 ? 15.099 -6.422 -5.085 1.00 98.62 110 ASP A O 1
ATOM 839 N N . TYR A 1 111 ? 13.435 -7.281 -3.850 1.00 98.62 111 TYR A N 1
ATOM 840 C CA . TYR A 1 111 ? 12.613 -6.076 -3.926 1.00 98.62 111 TYR A CA 1
ATOM 841 C C . TYR A 1 111 ? 13.241 -4.885 -3.189 1.00 98.62 111 TYR A C 1
ATOM 843 O O . TYR A 1 111 ? 13.234 -3.762 -3.701 1.00 98.62 111 TYR A O 1
ATOM 851 N N . PHE A 1 112 ? 13.841 -5.092 -2.014 1.00 98.62 112 PHE A N 1
ATOM 852 C CA . PHE A 1 112 ? 14.558 -4.015 -1.329 1.00 98.62 112 PHE A CA 1
ATOM 853 C C . PHE A 1 112 ? 15.781 -3.539 -2.117 1.00 98.62 112 PHE A C 1
ATOM 855 O O . PHE A 1 112 ? 16.064 -2.337 -2.141 1.00 98.62 112 PHE A O 1
ATOM 862 N N . ALA A 1 113 ? 16.505 -4.448 -2.768 1.00 98.31 113 ALA A N 1
ATOM 863 C CA . ALA A 1 113 ? 17.639 -4.111 -3.617 1.00 98.31 113 ALA A CA 1
ATOM 864 C C . ALA A 1 113 ? 17.198 -3.264 -4.820 1.00 98.31 113 ALA A C 1
ATOM 866 O O . ALA A 1 113 ? 17.804 -2.222 -5.081 1.00 98.31 113 ALA A O 1
ATOM 867 N N . GLU A 1 114 ? 16.110 -3.648 -5.490 1.00 98.12 114 GLU A N 1
ATOM 868 C CA . GLU A 1 114 ? 15.527 -2.896 -6.607 1.00 98.12 114 GLU A CA 1
ATOM 869 C C . GLU A 1 114 ? 15.084 -1.487 -6.178 1.00 98.12 114 GLU A C 1
ATOM 871 O O . GLU A 1 114 ? 15.523 -0.495 -6.764 1.00 98.12 114 GLU A O 1
ATOM 876 N N . GLY A 1 115 ? 14.291 -1.373 -5.105 1.00 97.44 115 GLY A N 1
ATOM 877 C CA . GLY A 1 115 ? 13.838 -0.076 -4.592 1.00 97.44 115 GLY A CA 1
ATOM 878 C C . GLY A 1 115 ? 15.005 0.844 -4.210 1.00 97.44 115 GLY A C 1
ATOM 879 O O . GLY A 1 115 ? 15.007 2.036 -4.524 1.00 97.44 115 GLY A O 1
ATOM 880 N N . ASN A 1 116 ? 16.057 0.295 -3.597 1.00 97.12 116 ASN A N 1
ATOM 881 C CA . ASN A 1 116 ? 17.264 1.054 -3.273 1.00 97.12 116 ASN A CA 1
ATOM 882 C C . ASN A 1 116 ? 18.068 1.474 -4.510 1.00 97.12 116 ASN A C 1
ATOM 884 O O . ASN A 1 116 ? 18.630 2.572 -4.512 1.00 97.12 116 ASN A O 1
ATOM 888 N N . ALA A 1 117 ? 18.133 0.635 -5.546 1.00 96.56 117 ALA A N 1
ATOM 889 C CA . ALA A 1 117 ? 18.812 0.964 -6.794 1.00 96.56 117 ALA A CA 1
ATOM 890 C C . ALA A 1 117 ? 18.133 2.142 -7.507 1.00 96.56 117 ALA A C 1
ATOM 892 O O . ALA A 1 117 ? 18.821 3.082 -7.906 1.00 96.56 117 ALA A O 1
ATOM 893 N N . ILE A 1 118 ? 16.798 2.140 -7.591 1.00 95.50 118 ILE A N 1
ATOM 894 C CA . ILE A 1 118 ? 16.023 3.245 -8.180 1.00 95.50 118 ILE A CA 1
ATOM 895 C C . ILE A 1 118 ? 16.225 4.527 -7.368 1.00 95.50 118 ILE A C 1
ATOM 897 O O . ILE A 1 118 ? 16.559 5.570 -7.927 1.00 95.50 118 ILE A O 1
ATOM 901 N N . ARG A 1 119 ? 16.107 4.445 -6.034 1.00 92.00 119 ARG A N 1
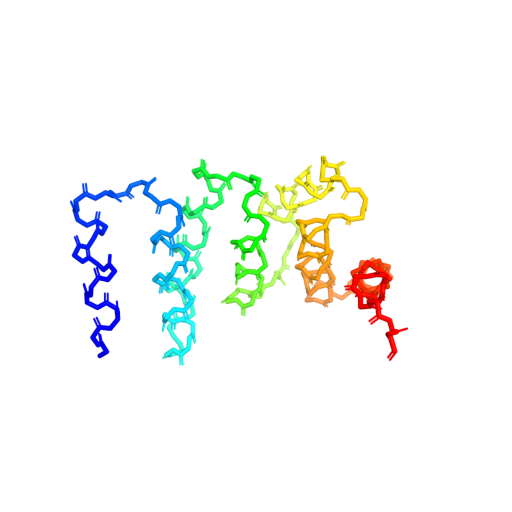ATOM 902 C CA . ARG A 1 119 ? 16.314 5.597 -5.143 1.00 92.00 119 ARG A CA 1
ATOM 903 C C . ARG A 1 119 ? 17.696 6.224 -5.318 1.00 92.00 119 ARG A C 1
ATOM 905 O O . ARG A 1 119 ? 17.805 7.441 -5.327 1.00 92.00 119 ARG A O 1
ATOM 912 N N . ARG A 1 120 ? 18.743 5.403 -5.453 1.00 90.56 120 ARG A N 1
ATOM 913 C CA . ARG A 1 120 ? 20.118 5.887 -5.638 1.00 90.56 120 ARG A CA 1
ATOM 914 C C . ARG A 1 120 ? 20.296 6.617 -6.966 1.00 90.56 120 ARG A C 1
ATOM 916 O O . ARG A 1 120 ? 20.971 7.632 -6.983 1.00 90.56 120 ARG A O 1
ATOM 923 N N . LYS A 1 121 ? 19.697 6.118 -8.051 1.00 84.88 121 LYS A N 1
ATOM 924 C CA . LYS A 1 121 ? 19.750 6.785 -9.362 1.00 84.88 121 LYS A CA 1
ATOM 925 C C . LYS A 1 121 ? 19.024 8.133 -9.377 1.00 84.88 121 LYS A C 1
ATOM 927 O O . LYS A 1 121 ? 19.387 8.985 -10.167 1.00 84.88 121 LYS A O 1
ATOM 932 N N . GLY A 1 122 ? 17.995 8.307 -8.544 1.00 74.25 122 GLY A N 1
ATOM 933 C CA . GLY A 1 122 ? 17.232 9.557 -8.448 1.00 74.25 122 GLY A CA 1
ATOM 934 C C . GLY A 1 122 ? 17.857 10.629 -7.549 1.00 74.25 122 GLY A C 1
ATOM 935 O O . GLY A 1 122 ? 17.304 11.719 -7.445 1.00 74.25 122 GLY A O 1
ATOM 936 N N . ILE A 1 123 ? 18.966 10.319 -6.872 1.00 70.00 123 ILE A N 1
ATOM 937 C CA . ILE A 1 123 ? 19.775 11.290 -6.135 1.00 70.00 123 ILE A CA 1
ATOM 938 C C . ILE A 1 123 ? 20.953 11.615 -7.052 1.00 70.00 123 ILE A C 1
ATOM 940 O O . ILE A 1 123 ? 21.958 10.903 -7.037 1.00 70.00 123 ILE A O 1
ATOM 944 N N . ASP A 1 124 ? 20.805 12.644 -7.887 1.00 54.91 124 ASP A N 1
ATOM 945 C CA . ASP A 1 124 ? 21.963 13.254 -8.538 1.00 54.91 124 ASP A CA 1
ATOM 946 C C . ASP A 1 124 ? 22.895 13.756 -7.426 1.00 54.91 124 ASP A C 1
ATOM 948 O O . ASP A 1 124 ? 22.497 14.530 -6.552 1.00 54.91 124 ASP A O 1
ATOM 952 N N . TYR A 1 125 ? 24.116 13.224 -7.399 1.00 49.47 125 TYR A N 1
ATOM 953 C CA . TYR A 1 125 ? 25.189 13.763 -6.575 1.00 49.47 125 TYR A CA 1
ATOM 954 C C . TYR A 1 125 ? 25.829 14.903 -7.372 1.00 49.47 125 TYR A C 1
ATOM 956 O O . TYR A 1 125 ? 26.685 14.636 -8.216 1.00 49.47 125 TYR A O 1
ATOM 964 N N . ASP A 1 126 ? 25.382 16.132 -7.117 1.00 45.03 126 ASP A N 1
ATOM 965 C CA . ASP A 1 126 ? 26.132 17.352 -7.449 1.00 45.03 126 ASP A CA 1
ATOM 966 C C . ASP A 1 126 ? 27.247 17.603 -6.417 1.00 45.03 126 ASP A C 1
ATOM 968 O O . ASP A 1 126 ? 26.990 17.428 -5.197 1.00 45.03 126 ASP A O 1
#